Protein AF-A0A7W4BYZ7-F1 (afdb_monomer)

Radius of gyration: 27.26 Å; Cα contacts (8 Å, |Δi|>4): 54; chains: 1; bounding box: 50×21×77 Å

Solvent-accessible surface area (backbone atoms only — not comparable to full-atom values): 5299 Å² total; per-residue (Å²): 130,81,89,49,71,62,42,72,78,75,48,77,95,78,90,80,88,83,58,95,86,51,58,61,48,80,47,78,48,69,54,65,50,98,88,66,53,65,51,74,78,46,77,51,77,46,78,47,94,72,74,76,76,81,81,87,85,87,81,84,84,69,30,72,93,84,72,55,81,61,96,89,104

Foldseek 3Di:
DADDPCCVVPNDDDDDDDDQPAFKDKDWDWHADPVGDIDDIDIDMDTDPNDDDDDDDDDDPDCPPVNHDDPVD

Secondary structure (DSSP, 8-state):
-PPPHHHHHH---------TT--EEEEEE--B-TT--B-PPEEEEEE---PPPPPPP------TTTT---TT-

Structure (mmCIF, N/CA/C/O backbone):
data_AF-A0A7W4BYZ7-F1
#
_entry.id   AF-A0A7W4BYZ7-F1
#
loop_
_atom_site.group_PDB
_atom_site.id
_atom_site.type_symbol
_atom_site.label_atom_id
_atom_site.label_alt_id
_atom_site.label_comp_id
_atom_site.label_asym_id
_atom_site.label_entity_id
_atom_site.label_seq_id
_atom_site.pdbx_PDB_ins_code
_atom_site.Cartn_x
_atom_site.Cartn_y
_atom_site.Cartn_z
_atom_site.occupancy
_atom_site.B_iso_or_equiv
_atom_site.auth_seq_id
_atom_site.auth_comp_id
_atom_site.auth_asym_id
_atom_site.auth_atom_id
_atom_site.pdbx_PDB_model_num
ATOM 1 N N . GLY A 1 1 ? -19.934 5.216 9.498 1.00 75.12 1 GLY A N 1
ATOM 2 C CA . GLY A 1 1 ? -21.111 4.545 10.090 1.00 75.12 1 GLY A CA 1
ATOM 3 C C . GLY A 1 1 ? -20.694 3.864 11.379 1.00 75.12 1 GLY A C 1
ATOM 4 O O . GLY A 1 1 ? -19.516 3.957 11.707 1.00 75.12 1 GLY A O 1
ATOM 5 N N . PRO A 1 2 ? -21.610 3.223 12.121 1.00 89.56 2 PRO A N 1
ATOM 6 C CA . PRO A 1 2 ? -21.211 2.345 13.218 1.00 89.56 2 PRO A CA 1
ATOM 7 C C . PRO A 1 2 ? -20.364 1.185 12.679 1.00 89.56 2 PRO A C 1
ATOM 9 O O . PRO A 1 2 ? -20.551 0.771 11.535 1.00 89.56 2 PRO A O 1
ATOM 12 N N . VAL A 1 3 ? -19.457 0.667 13.504 1.00 92.88 3 VAL A N 1
ATOM 13 C CA . VAL A 1 3 ? -18.745 -0.581 13.206 1.00 92.88 3 VAL A CA 1
ATOM 14 C C . VAL A 1 3 ? -19.764 -1.722 13.193 1.00 92.88 3 VAL A C 1
ATOM 16 O O . VAL A 1 3 ? -20.592 -1.824 14.101 1.00 92.88 3 VAL A O 1
ATOM 19 N N . THR A 1 4 ? -19.745 -2.547 12.148 1.00 94.88 4 THR A N 1
ATOM 20 C CA . THR A 1 4 ? -20.619 -3.721 12.019 1.00 94.88 4 THR A CA 1
ATOM 21 C C . THR A 1 4 ? -19.893 -4.984 12.475 1.00 94.88 4 THR A C 1
ATOM 23 O O . THR A 1 4 ? -18.668 -5.006 12.547 1.00 94.88 4 THR A O 1
ATOM 26 N N . GLN A 1 5 ? -20.641 -6.056 12.755 1.00 95.50 5 GLN A N 1
ATOM 27 C CA . GLN A 1 5 ? -20.029 -7.354 13.063 1.00 95.50 5 GLN A CA 1
ATOM 28 C C . GLN A 1 5 ? -19.183 -7.872 11.891 1.00 95.50 5 GLN A C 1
ATOM 30 O O . GLN A 1 5 ? -18.090 -8.378 12.100 1.00 95.50 5 GLN A O 1
ATOM 35 N N . ASP A 1 6 ? -19.651 -7.663 10.661 1.00 96.75 6 ASP A N 1
ATOM 36 C CA . ASP A 1 6 ? -18.923 -8.041 9.449 1.00 96.75 6 ASP A CA 1
ATOM 37 C C . ASP A 1 6 ? -17.545 -7.361 9.359 1.00 96.75 6 ASP A C 1
ATOM 39 O O . ASP A 1 6 ? -16.557 -8.021 9.060 1.00 96.75 6 ASP A O 1
ATOM 43 N N . MET A 1 7 ? -17.446 -6.078 9.736 1.00 94.75 7 MET A N 1
ATOM 44 C CA . MET A 1 7 ? -16.161 -5.367 9.797 1.00 94.75 7 MET A CA 1
ATOM 45 C C . MET A 1 7 ? -15.205 -5.933 10.855 1.00 94.75 7 MET A C 1
ATOM 47 O O . MET A 1 7 ? -13.992 -5.813 10.709 1.00 94.75 7 MET A O 1
ATOM 51 N N . LEU A 1 8 ? -15.732 -6.505 11.940 1.00 92.62 8 LEU A N 1
ATOM 52 C CA . LEU A 1 8 ? -14.919 -7.121 12.991 1.00 92.62 8 LEU A CA 1
ATOM 53 C C . LEU A 1 8 ? -14.438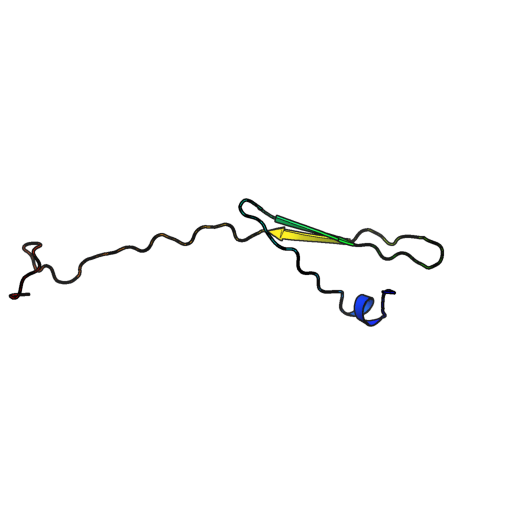 -8.519 12.590 1.00 92.62 8 LEU A C 1
ATOM 55 O O . LEU A 1 8 ? -13.327 -8.897 12.951 1.00 92.62 8 LEU A O 1
ATOM 59 N N . ASP A 1 9 ? -15.265 -9.261 11.853 1.00 94.88 9 ASP A N 1
ATOM 60 C CA . ASP A 1 9 ? -14.970 -10.635 11.445 1.00 94.88 9 ASP A CA 1
ATOM 61 C C . ASP A 1 9 ? -14.082 -10.683 10.189 1.00 94.88 9 ASP A C 1
ATOM 63 O O . ASP A 1 9 ? -13.164 -11.499 10.118 1.00 94.88 9 ASP A O 1
ATOM 67 N N . ASN A 1 10 ? -14.336 -9.799 9.217 1.00 94.38 10 ASN A N 1
ATOM 68 C CA . ASN A 1 10 ? -13.703 -9.808 7.892 1.00 94.38 10 ASN A CA 1
ATOM 69 C C . ASN A 1 10 ? -12.787 -8.601 7.625 1.00 94.38 10 ASN A C 1
ATOM 71 O O . ASN A 1 10 ? -12.070 -8.594 6.628 1.00 94.38 10 ASN A O 1
ATOM 75 N N . GLY A 1 11 ? -12.782 -7.594 8.501 1.00 90.62 11 GLY A N 1
ATOM 76 C CA . GLY A 1 11 ? -12.062 -6.340 8.279 1.00 90.62 11 GLY A CA 1
ATOM 77 C C . GLY A 1 11 ? -12.850 -5.323 7.447 1.00 90.62 11 GLY A C 1
ATOM 78 O O . GLY A 1 11 ? -14.022 -5.509 7.121 1.00 90.62 11 GLY A O 1
ATOM 79 N N . PHE A 1 12 ? -12.210 -4.197 7.139 1.00 92.12 12 PHE A N 1
ATOM 80 C CA . PHE A 1 12 ? -12.784 -3.136 6.315 1.00 92.12 12 PHE A CA 1
ATOM 81 C C . PHE A 1 12 ? -11.740 -2.652 5.314 1.00 92.12 12 PHE A C 1
ATOM 83 O O . PHE A 1 12 ? -10.718 -2.093 5.715 1.00 92.12 12 PHE A O 1
ATOM 90 N N . ASP A 1 13 ? -12.014 -2.861 4.029 1.00 92.38 13 ASP A N 1
ATOM 91 C CA . ASP A 1 13 ? -11.108 -2.455 2.961 1.00 92.38 13 ASP A CA 1
ATOM 92 C C . ASP A 1 13 ? -11.060 -0.930 2.839 1.00 92.38 13 ASP A C 1
ATOM 94 O O . ASP A 1 13 ? -12.085 -0.242 2.781 1.00 92.38 13 ASP A O 1
ATOM 98 N N . VAL A 1 14 ? -9.841 -0.402 2.777 1.00 91.31 14 VAL A N 1
ATOM 99 C CA . VAL A 1 14 ? -9.564 1.016 2.558 1.00 91.31 14 VAL A CA 1
ATOM 100 C C . VAL A 1 14 ? -8.584 1.167 1.407 1.00 91.31 14 VAL A C 1
ATOM 102 O O . VAL A 1 14 ? -7.559 0.494 1.353 1.00 91.31 14 VAL A O 1
ATOM 105 N N . GLU A 1 15 ? -8.883 2.080 0.490 1.00 92.62 15 GLU A N 1
ATOM 106 C CA . GLU A 1 15 ? -7.954 2.458 -0.569 1.00 92.62 15 GLU A CA 1
ATOM 107 C C . GLU A 1 15 ? -7.216 3.733 -0.169 1.00 92.62 15 GLU A C 1
ATOM 109 O O . GLU A 1 15 ? -7.829 4.767 0.113 1.00 92.62 15 GLU A O 1
ATOM 114 N N . VAL A 1 16 ? -5.886 3.661 -0.166 1.00 92.50 16 VAL A N 1
ATOM 115 C CA . VAL A 1 16 ? -5.017 4.811 0.082 1.00 92.50 16 VAL A CA 1
ATOM 116 C C . VAL A 1 16 ? -4.306 5.165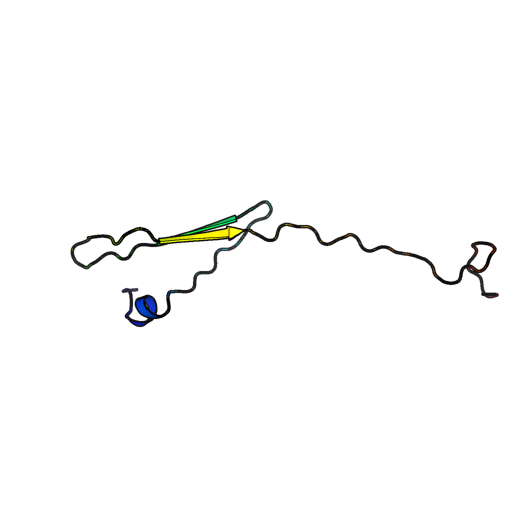 -1.225 1.00 92.50 16 VAL A C 1
ATOM 118 O O . VAL A 1 16 ? -3.524 4.357 -1.728 1.00 92.50 16 VAL A O 1
ATOM 121 N N . PRO A 1 17 ? -4.556 6.348 -1.813 1.00 92.25 17 PRO A N 1
ATOM 122 C CA . PRO A 1 17 ? -3.873 6.750 -3.033 1.00 92.25 17 PRO A CA 1
ATOM 123 C C . PRO A 1 17 ? -2.393 7.032 -2.755 1.00 92.25 17 PRO A C 1
ATOM 125 O O . PRO A 1 17 ? -2.049 7.735 -1.804 1.00 92.25 17 PRO A O 1
ATOM 128 N N . VAL A 1 18 ? -1.521 6.539 -3.633 1.00 92.38 18 VAL A N 1
ATOM 129 C CA . VAL A 1 18 ? -0.080 6.819 -3.599 1.00 92.38 18 VAL A CA 1
ATOM 130 C C . VAL A 1 18 ? 0.260 7.997 -4.513 1.00 92.38 18 VAL A C 1
ATOM 132 O O . VAL A 1 18 ? -0.323 8.162 -5.586 1.00 92.38 18 VAL A O 1
ATOM 135 N N . THR A 1 19 ? 1.206 8.838 -4.098 1.00 90.12 19 THR A N 1
ATOM 136 C CA . THR A 1 19 ? 1.721 9.959 -4.901 1.00 90.12 19 THR A CA 1
ATOM 137 C C . THR A 1 19 ? 3.126 9.656 -5.420 1.00 90.12 19 THR A C 1
ATOM 139 O O . THR A 1 19 ? 3.823 8.782 -4.904 1.00 90.12 19 THR A O 1
ATOM 142 N N . ALA A 1 20 ? 3.565 10.371 -6.461 1.00 88.62 20 ALA A N 1
ATOM 143 C CA . ALA A 1 20 ? 4.915 10.205 -6.995 1.00 88.62 20 ALA A CA 1
ATOM 144 C C . ALA A 1 20 ? 5.968 10.481 -5.906 1.00 88.62 20 ALA A C 1
ATOM 146 O O . ALA A 1 20 ? 5.986 11.559 -5.314 1.00 88.62 20 ALA A O 1
ATOM 147 N N . GLY A 1 21 ? 6.848 9.507 -5.664 1.00 88.62 21 GLY A N 1
ATOM 148 C CA . GLY A 1 21 ? 7.877 9.574 -4.623 1.00 88.62 21 GLY A CA 1
ATOM 149 C C . GLY A 1 21 ? 7.471 8.980 -3.271 1.00 88.62 21 GLY A C 1
ATOM 150 O O . GLY A 1 21 ? 8.328 8.894 -2.396 1.00 88.62 21 GLY A O 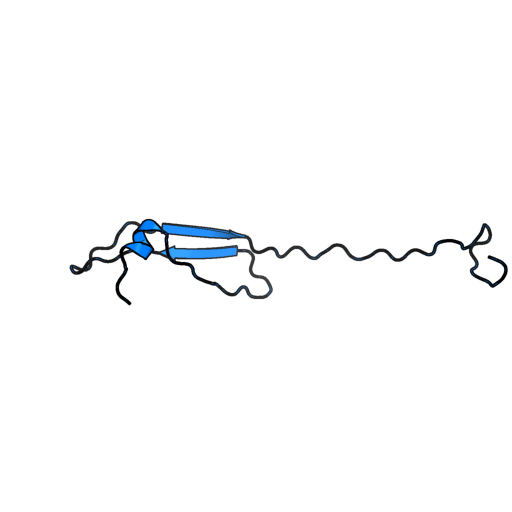1
ATOM 151 N N . ALA A 1 22 ? 6.219 8.543 -3.092 1.00 92.81 22 ALA A N 1
ATOM 152 C CA . ALA A 1 22 ? 5.846 7.731 -1.938 1.00 92.81 22 ALA A CA 1
ATOM 153 C C . ALA A 1 22 ? 6.625 6.404 -1.943 1.00 92.81 22 ALA A C 1
ATOM 155 O O . ALA A 1 22 ? 6.843 5.799 -2.997 1.00 92.81 22 ALA A O 1
ATOM 156 N N . THR A 1 23 ? 7.059 5.971 -0.763 1.00 94.81 23 THR A N 1
ATOM 157 C CA . THR A 1 23 ? 7.782 4.706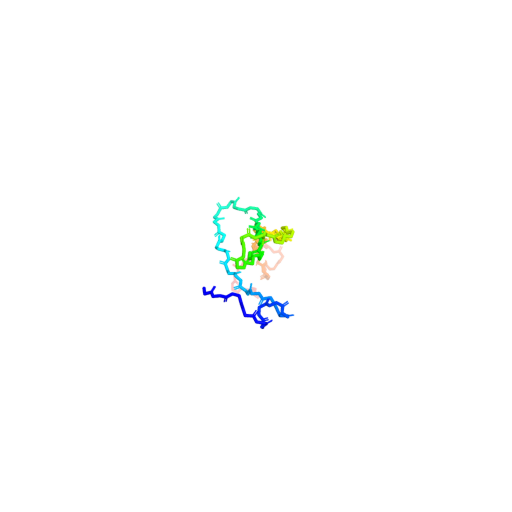 -0.576 1.00 94.81 23 THR A CA 1
ATOM 158 C C . THR A 1 23 ? 6.923 3.650 0.093 1.00 94.81 23 THR A C 1
ATOM 160 O O . THR A 1 23 ? 7.111 2.473 -0.184 1.00 94.81 23 THR A O 1
ATOM 163 N N . ASP A 1 24 ? 5.964 4.069 0.919 1.00 95.44 24 ASP A N 1
ATOM 164 C CA . ASP A 1 24 ? 5.159 3.193 1.762 1.00 95.44 24 ASP A CA 1
ATOM 165 C C . ASP A 1 24 ? 3.751 3.772 1.954 1.00 95.44 24 ASP A C 1
ATOM 167 O O . ASP A 1 24 ? 3.515 4.975 1.782 1.00 95.44 24 ASP A O 1
ATOM 171 N N . VAL A 1 25 ? 2.821 2.898 2.325 1.00 95.56 25 VAL A N 1
ATOM 172 C CA . VAL A 1 25 ? 1.469 3.216 2.781 1.00 95.56 25 VAL A CA 1
ATOM 173 C C . VAL A 1 25 ? 1.331 2.732 4.217 1.00 95.56 25 VAL A C 1
ATOM 175 O O . VAL A 1 25 ? 1.508 1.547 4.485 1.00 95.56 25 VAL A O 1
ATOM 178 N N . ASP A 1 26 ? 0.972 3.649 5.117 1.00 94.69 26 ASP A N 1
ATOM 179 C CA . ASP A 1 26 ? 0.720 3.372 6.531 1.00 94.69 26 ASP A CA 1
ATOM 180 C C . ASP A 1 26 ? -0.756 3.584 6.873 1.00 94.69 26 ASP A C 1
ATOM 182 O O . ASP A 1 26 ? -1.310 4.669 6.670 1.00 94.69 26 ASP A O 1
ATOM 186 N N . VAL A 1 27 ? -1.385 2.568 7.461 1.00 95.06 27 VAL A N 1
ATOM 187 C CA . VAL A 1 27 ? -2.765 2.619 7.949 1.00 95.06 27 VAL A CA 1
ATOM 188 C C . VAL A 1 27 ? -2.787 2.284 9.434 1.00 95.06 27 VAL A C 1
ATOM 190 O O . VAL A 1 27 ? -2.220 1.288 9.877 1.00 95.06 27 VAL A O 1
ATOM 193 N N . THR A 1 28 ? -3.475 3.116 10.219 1.00 95.44 28 THR A N 1
ATOM 194 C CA . THR A 1 28 ? -3.740 2.860 11.641 1.00 95.44 28 THR A CA 1
ATOM 195 C C . THR A 1 28 ? -5.241 2.830 11.900 1.00 95.44 28 THR A C 1
ATOM 197 O O . THR A 1 28 ? -5.988 3.630 11.335 1.00 95.44 28 THR A O 1
ATOM 200 N N . ALA A 1 29 ? -5.692 1.924 12.767 1.00 94.50 29 ALA A N 1
ATOM 201 C CA . ALA A 1 29 ? -7.106 1.779 13.106 1.00 94.50 29 ALA A CA 1
ATOM 202 C C . ALA A 1 29 ? -7.320 1.466 14.594 1.00 94.50 29 ALA A C 1
ATOM 204 O O . ALA A 1 29 ? -6.500 0.806 15.233 1.00 94.50 29 ALA A O 1
ATOM 205 N N . GLN A 1 30 ? -8.449 1.935 15.133 1.00 95.19 30 GLN A N 1
ATOM 206 C CA . GLN A 1 30 ? -8.943 1.646 16.483 1.00 95.19 30 GLN A CA 1
ATOM 207 C C . GLN A 1 30 ? -10.471 1.526 16.455 1.00 95.19 30 GLN A C 1
ATOM 209 O O . GLN A 1 30 ? -11.139 2.220 15.686 1.00 95.19 30 GLN A O 1
ATOM 214 N N . VAL A 1 31 ? -11.024 0.691 17.334 1.00 94.38 31 VAL A N 1
ATOM 215 C CA . VAL A 1 31 ? -12.467 0.614 17.598 1.00 94.38 31 VAL A CA 1
ATOM 216 C C . VAL A 1 31 ? -12.754 1.332 18.910 1.00 94.38 31 VAL A C 1
ATOM 218 O O . VAL A 1 31 ? -12.089 1.073 19.908 1.00 94.38 31 VAL A O 1
ATOM 221 N N . ILE A 1 32 ? -13.735 2.235 18.908 1.00 94.19 32 ILE A N 1
ATOM 222 C CA . ILE A 1 32 ? -14.144 3.005 20.089 1.00 94.19 32 ILE A CA 1
ATOM 223 C C . ILE A 1 32 ? -15.536 2.531 20.505 1.00 94.19 32 ILE A C 1
ATOM 225 O O . ILE A 1 32 ? -16.454 2.509 19.682 1.00 94.19 32 ILE A O 1
ATOM 229 N N . ASP A 1 33 ? -15.690 2.135 21.767 1.00 95.38 33 ASP A N 1
ATOM 230 C CA . ASP A 1 33 ? -16.987 1.727 22.308 1.00 95.38 33 ASP A CA 1
ATOM 231 C C . ASP A 1 33 ? -17.919 2.927 22.587 1.00 95.38 33 ASP A C 1
ATOM 233 O O . ASP A 1 33 ? -17.548 4.094 22.453 1.00 95.38 33 ASP A O 1
ATOM 237 N N . ILE A 1 34 ? -19.161 2.654 23.001 1.00 94.38 34 ILE A N 1
ATOM 238 C CA . ILE A 1 34 ? -20.145 3.710 23.297 1.00 94.38 34 ILE A CA 1
ATOM 239 C C . ILE A 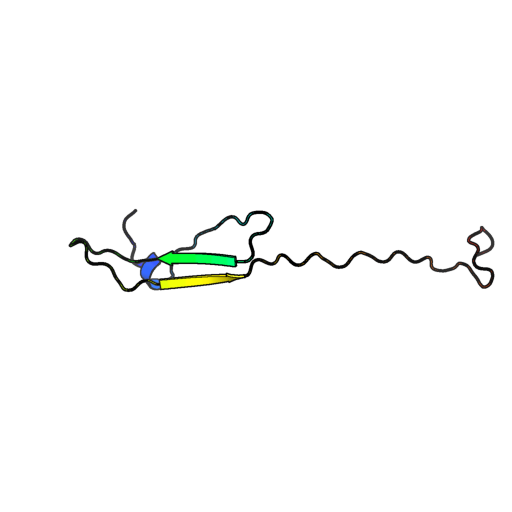1 34 ? -19.773 4.575 24.515 1.00 94.38 34 ILE A C 1
ATOM 241 O O . ILE A 1 34 ? -20.277 5.688 24.654 1.00 94.38 34 ILE A O 1
ATOM 245 N N . ALA A 1 35 ? -18.908 4.071 25.398 1.00 96.75 35 ALA A N 1
ATOM 246 C CA . ALA A 1 35 ? -18.381 4.799 26.547 1.00 96.75 35 ALA A CA 1
ATOM 247 C C . ALA A 1 35 ? -17.117 5.611 26.197 1.00 96.75 35 ALA A C 1
ATOM 249 O O . ALA A 1 35 ? -16.636 6.370 27.037 1.00 96.75 35 ALA A O 1
ATOM 250 N N . GLY A 1 36 ? -16.611 5.500 24.964 1.00 96.12 36 GLY A N 1
ATOM 251 C CA . GLY A 1 36 ? -15.436 6.211 24.473 1.00 96.12 36 GLY A CA 1
ATOM 252 C C . GLY A 1 36 ? -14.106 5.496 24.718 1.00 96.12 36 GLY A C 1
ATOM 253 O O . GLY A 1 36 ? -13.059 6.117 24.541 1.00 96.12 36 GLY A O 1
ATOM 254 N N . ASN A 1 37 ? -14.106 4.222 25.119 1.00 97.12 37 ASN A N 1
ATOM 255 C CA . ASN A 1 37 ? -12.870 3.472 25.340 1.00 97.12 37 ASN A CA 1
ATOM 256 C C . ASN A 1 37 ? -12.326 2.938 24.004 1.00 97.12 37 ASN A C 1
ATOM 258 O O . ASN A 1 37 ? -13.058 2.232 23.301 1.00 97.12 37 ASN A O 1
ATOM 262 N N . PRO A 1 38 ? -11.066 3.238 23.640 1.00 97.06 38 PRO A N 1
ATOM 263 C CA . PRO A 1 38 ? -10.458 2.702 22.432 1.00 97.06 38 PRO A CA 1
ATOM 264 C C . PRO A 1 38 ? -9.893 1.291 22.644 1.00 97.06 38 PRO A C 1
ATOM 266 O O . PRO A 1 38 ? -9.411 0.942 23.725 1.00 97.06 38 PRO A O 1
ATOM 269 N N . SER A 1 39 ? -9.894 0.492 21.580 1.00 95.62 39 SER A N 1
ATOM 270 C CA . SER A 1 39 ? -9.089 -0.725 21.474 1.00 95.62 39 SER A CA 1
ATOM 271 C C . SER A 1 39 ? -7.590 -0.406 21.416 1.00 95.62 39 SER A C 1
ATOM 273 O O . SER A 1 39 ? -7.177 0.747 21.312 1.00 95.62 39 SER A O 1
ATOM 275 N N . ALA A 1 40 ? -6.750 -1.444 21.395 1.00 96.94 40 ALA A N 1
ATOM 276 C CA . ALA A 1 40 ? -5.379 -1.273 20.925 1.00 96.94 40 ALA A CA 1
ATOM 277 C C . ALA A 1 40 ? -5.365 -0.769 19.469 1.00 96.94 40 ALA A C 1
ATOM 279 O O . ALA A 1 40 ? -6.277 -1.073 18.692 1.00 96.94 40 ALA A O 1
ATOM 280 N N . THR A 1 41 ? -4.321 -0.023 19.109 1.00 96.88 41 THR A N 1
ATOM 281 C CA . THR A 1 41 ? -4.079 0.396 17.726 1.00 96.88 41 THR A CA 1
ATOM 282 C C . THR A 1 41 ? -3.624 -0.794 16.893 1.00 96.88 41 THR A C 1
ATOM 284 O O . THR A 1 41 ? -2.645 -1.454 17.240 1.00 96.88 41 THR A O 1
ATOM 287 N N . ALA A 1 42 ? -4.309 -1.031 15.778 1.00 93.62 42 ALA A N 1
ATOM 288 C CA . ALA A 1 42 ? -3.827 -1.889 14.705 1.00 93.62 42 ALA A CA 1
ATOM 289 C C . ALA A 1 42 ? -3.077 -1.047 13.667 1.00 93.62 42 ALA A C 1
ATOM 291 O O . ALA A 1 42 ? -3.462 0.093 13.395 1.00 93.62 42 ALA A O 1
ATOM 292 N N . THR A 1 43 ? -2.022 -1.620 13.099 1.00 95.06 43 THR A N 1
ATOM 293 C CA . THR A 1 43 ? -1.175 -1.015 12.064 1.00 95.06 43 THR A CA 1
ATOM 294 C C . THR A 1 43 ? -1.044 -1.969 10.891 1.00 95.06 43 THR A C 1
ATOM 296 O O . THR A 1 43 ? -0.765 -3.148 11.106 1.00 95.06 43 THR A O 1
ATOM 299 N N . ASP A 1 44 ? -1.176 -1.437 9.683 1.00 94.00 44 ASP A N 1
ATOM 300 C CA . ASP A 1 44 ? -0.800 -2.094 8.435 1.00 94.00 44 ASP A CA 1
ATOM 301 C C . ASP A 1 44 ? 0.148 -1.167 7.670 1.00 94.00 44 ASP A C 1
ATOM 303 O O . ASP A 1 44 ? -0.116 0.030 7.541 1.00 94.00 44 ASP A O 1
ATOM 307 N N . ASN A 1 45 ? 1.276 -1.716 7.233 1.00 94.88 45 ASN A N 1
ATOM 308 C CA . ASN A 1 45 ? 2.300 -1.012 6.474 1.00 94.88 45 ASN A CA 1
ATOM 309 C C . ASN A 1 45 ? 2.633 -1.854 5.247 1.00 94.88 45 ASN A C 1
ATOM 311 O O . ASN A 1 45 ? 2.944 -3.041 5.375 1.00 94.88 45 ASN A O 1
ATOM 315 N N . GLN A 1 46 ? 2.574 -1.230 4.075 1.00 94.88 46 GLN A N 1
ATOM 316 C CA . GLN A 1 46 ? 2.907 -1.873 2.810 1.00 94.88 46 GLN A CA 1
ATOM 317 C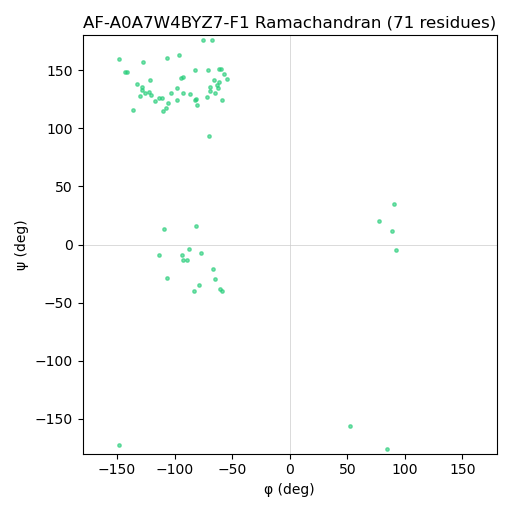 C . GLN A 1 46 ? 3.831 -0.978 1.982 1.00 94.88 46 GLN A C 1
ATOM 319 O O . GLN A 1 46 ? 3.587 0.229 1.897 1.00 94.88 46 GLN A O 1
ATOM 324 N N . PRO A 1 47 ? 4.859 -1.545 1.327 1.00 95.00 47 PRO A N 1
ATOM 325 C CA . PRO A 1 47 ? 5.709 -0.785 0.428 1.00 95.00 47 PRO A CA 1
ATOM 326 C C . PRO A 1 47 ? 4.952 -0.418 -0.852 1.00 95.00 47 PRO A C 1
ATOM 328 O O . PRO A 1 47 ? 4.099 -1.160 -1.343 1.00 95.00 47 PRO A O 1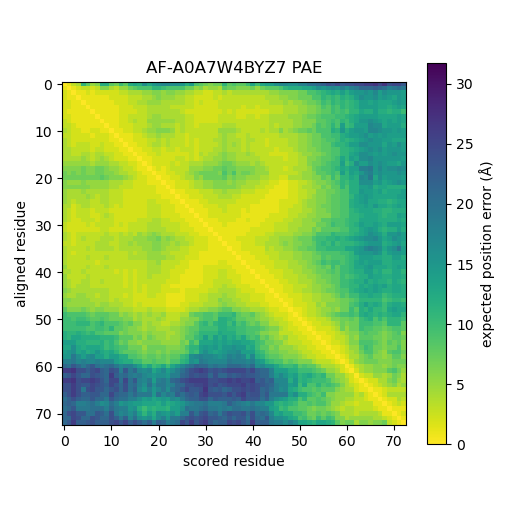
ATOM 331 N N . VAL A 1 48 ? 5.317 0.715 -1.439 1.00 94.19 48 VAL A N 1
ATOM 332 C CA . VAL A 1 48 ? 4.885 1.116 -2.777 1.00 94.19 48 VAL A CA 1
ATOM 333 C C . VAL A 1 48 ? 5.847 0.521 -3.796 1.00 94.19 48 VAL A C 1
ATOM 335 O O . VAL A 1 48 ? 7.060 0.713 -3.692 1.00 94.19 48 VAL A O 1
ATOM 338 N N . ASP A 1 49 ? 5.315 -0.152 -4.818 1.00 91.31 49 ASP A N 1
ATOM 339 C CA . ASP A 1 49 ? 6.118 -0.540 -5.977 1.00 91.31 49 ASP A CA 1
ATOM 340 C C . ASP A 1 49 ? 6.484 0.710 -6.788 1.00 91.31 49 ASP A C 1
ATOM 342 O O . ASP A 1 49 ? 5.718 1.219 -7.609 1.00 91.31 49 ASP A O 1
ATOM 346 N N . ASN A 1 50 ? 7.658 1.249 -6.479 1.00 89.88 50 ASN A N 1
ATOM 347 C CA . ASN A 1 50 ? 8.225 2.443 -7.089 1.00 89.88 50 ASN A CA 1
ATOM 348 C C . ASN A 1 50 ? 9.426 2.118 -7.991 1.00 89.88 50 ASN A C 1
ATOM 350 O O . ASN A 1 50 ? 10.162 3.024 -8.398 1.00 89.88 50 ASN A O 1
ATOM 354 N N . VAL A 1 51 ? 9.633 0.839 -8.320 1.00 89.38 51 VAL A N 1
ATOM 355 C CA . VAL A 1 51 ? 10.733 0.409 -9.179 1.00 89.38 51 VAL A CA 1
ATOM 356 C C . VAL A 1 51 ? 10.348 0.642 -10.635 1.00 89.38 51 VAL A C 1
ATOM 358 O O . VAL A 1 51 ? 9.380 0.089 -11.152 1.00 89.38 51 VAL A O 1
ATOM 361 N N . ALA A 1 52 ? 11.133 1.465 -11.329 1.00 87.88 52 ALA A N 1
ATOM 362 C CA . ALA A 1 52 ? 10.958 1.641 -12.763 1.00 87.88 52 ALA A CA 1
ATOM 363 C C . ALA A 1 52 ? 11.191 0.309 -13.492 1.00 87.88 52 ALA A C 1
ATOM 365 O O . ALA A 1 52 ? 12.181 -0.384 -13.242 1.00 87.88 52 ALA A O 1
ATOM 366 N N . ALA A 1 53 ? 10.303 -0.023 -14.431 1.00 90.88 53 ALA A N 1
ATOM 367 C CA . ALA A 1 53 ? 10.506 -1.167 -15.308 1.00 90.88 53 ALA A CA 1
ATOM 368 C C . ALA A 1 53 ? 11.842 -1.031 -16.074 1.00 90.88 53 ALA A C 1
ATOM 370 O O . ALA A 1 53 ? 12.238 0.091 -16.416 1.00 90.88 53 ALA A O 1
ATOM 371 N N . PRO A 1 54 ? 12.539 -2.144 -16.376 1.00 94.50 54 PRO A N 1
ATOM 372 C CA . PRO A 1 54 ? 13.743 -2.102 -17.194 1.00 94.50 54 PRO A CA 1
ATOM 373 C C . PRO A 1 54 ? 13.492 -1.407 -18.534 1.00 94.50 54 PRO A C 1
ATOM 375 O O . PRO A 1 54 ? 12.444 -1.590 -19.156 1.00 94.50 54 PRO A O 1
ATOM 378 N N . ALA A 1 55 ? 14.473 -0.633 -18.999 1.00 94.94 55 ALA A N 1
ATOM 379 C CA . ALA A 1 55 ? 14.405 -0.041 -20.327 1.00 94.94 55 ALA A CA 1
ATOM 380 C C . ALA A 1 55 ? 14.395 -1.152 -21.396 1.00 94.94 55 ALA A C 1
ATOM 382 O O . ALA A 1 55 ? 15.174 -2.104 -21.284 1.00 94.94 55 ALA A O 1
ATOM 383 N N . PRO A 1 56 ? 13.554 -1.051 -22.440 1.00 93.75 56 PRO A N 1
ATOM 384 C CA . PRO A 1 56 ? 13.573 -2.017 -23.526 1.00 93.75 56 PRO A CA 1
ATOM 385 C C . PRO A 1 56 ? 14.897 -1.927 -24.292 1.00 93.75 56 PRO A C 1
ATOM 387 O O . PRO A 1 56 ?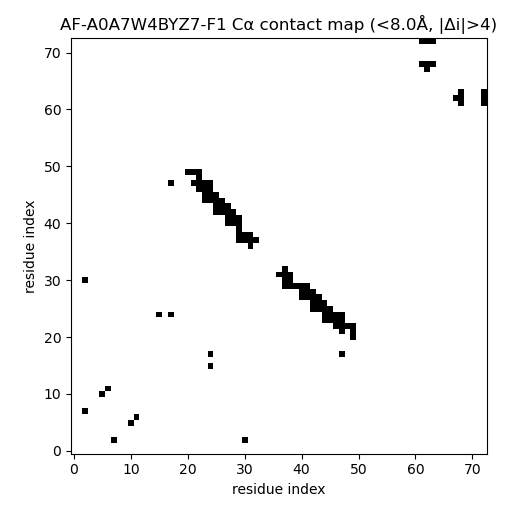 15.420 -0.837 -24.532 1.00 93.75 56 PRO A O 1
ATOM 390 N N . THR A 1 57 ? 15.423 -3.073 -24.716 1.00 92.62 57 THR A N 1
ATOM 391 C CA . THR A 1 57 ? 16.559 -3.142 -25.637 1.00 92.62 57 THR A CA 1
ATOM 392 C C . THR A 1 57 ? 16.048 -3.238 -27.065 1.00 92.62 57 THR A C 1
ATOM 394 O O . THR A 1 57 ? 15.199 -4.076 -27.367 1.00 92.62 57 THR A O 1
ATOM 397 N N . VAL A 1 58 ? 16.579 -2.395 -27.948 1.00 89.69 58 VAL A N 1
ATOM 398 C CA . VAL A 1 58 ? 16.351 -2.507 -29.389 1.00 89.69 58 VAL A CA 1
ATOM 399 C C . VAL A 1 58 ? 17.624 -3.050 -30.008 1.00 89.69 58 VAL A C 1
ATOM 401 O O . VAL A 1 58 ? 18.686 -2.444 -29.884 1.00 89.69 58 VAL A O 1
ATOM 404 N N . GLU A 1 59 ? 17.499 -4.186 -30.677 1.00 85.12 59 GLU A N 1
ATOM 405 C CA . GLU A 1 59 ? 18.554 -4.757 -31.493 1.00 85.12 59 GLU A CA 1
ATOM 406 C C . GLU A 1 59 ? 18.024 -5.054 -32.885 1.00 85.12 59 GLU A C 1
ATOM 408 O O . GLU A 1 59 ? 16.827 -5.204 -33.133 1.00 85.12 59 GLU A O 1
ATOM 413 N N . PHE A 1 60 ? 18.961 -5.118 -33.803 1.00 80.25 60 PHE A N 1
ATOM 414 C CA . PHE A 1 60 ? 18.713 -5.347 -35.199 1.00 80.25 60 PHE A CA 1
ATOM 415 C C . PHE A 1 60 ? 19.170 -6.767 -35.530 1.00 80.25 60 PHE A C 1
ATOM 417 O O . PHE A 1 60 ? 20.348 -7.086 -35.391 1.00 80.25 60 PHE A O 1
ATOM 424 N N . SER A 1 61 ? 18.240 -7.621 -35.953 1.00 79.81 61 SER A N 1
ATOM 425 C CA . SER A 1 61 ? 18.538 -8.991 -36.386 1.00 79.81 61 SER A CA 1
ATOM 426 C C . SER A 1 61 ? 18.635 -9.055 -37.908 1.00 79.81 61 SER A C 1
ATOM 428 O O . SER A 1 61 ? 17.754 -8.524 -38.575 1.00 79.81 61 SER A O 1
ATOM 430 N N . GLY A 1 62 ? 19.661 -9.725 -38.444 1.00 77.56 62 GLY A N 1
ATOM 431 C CA . GLY A 1 62 ? 19.789 -9.974 -39.889 1.00 77.56 62 GLY A CA 1
ATOM 432 C C . GLY A 1 62 ? 20.550 -8.909 -40.690 1.00 77.56 62 GLY A C 1
ATOM 433 O O . GLY A 1 62 ? 20.176 -8.643 -41.819 1.00 77.56 62 GLY A O 1
ATOM 434 N N . MET A 1 63 ? 21.589 -8.282 -40.122 1.00 79.81 63 MET A N 1
ATOM 435 C CA . MET A 1 63 ? 22.494 -7.366 -40.852 1.00 79.81 63 MET A CA 1
ATOM 436 C C . MET A 1 63 ? 23.596 -8.087 -41.662 1.00 79.81 63 MET A C 1
ATOM 438 O O . MET A 1 63 ? 24.642 -7.493 -41.930 1.00 79.81 63 MET A O 1
ATOM 442 N N . GLY A 1 64 ? 23.458 -9.391 -41.912 1.00 75.94 64 GLY A N 1
ATOM 443 C CA . GLY A 1 64 ? 24.543 -10.194 -42.474 1.00 75.94 64 GLY A CA 1
ATOM 444 C C . GLY A 1 64 ? 25.871 -10.083 -41.712 1.00 75.94 64 GLY A C 1
ATOM 445 O O . GLY A 1 64 ? 25.925 -9.781 -40.517 1.00 75.94 64 GLY A O 1
ATOM 446 N N . THR A 1 65 ? 26.980 -10.359 -42.403 1.00 84.69 65 THR A N 1
ATOM 447 C CA . THR A 1 65 ? 28.344 -10.238 -41.845 1.00 84.69 65 THR A CA 1
ATOM 448 C C . THR A 1 65 ? 28.972 -8.860 -42.038 1.00 84.69 65 THR A C 1
ATOM 450 O O . THR A 1 65 ? 30.022 -8.590 -41.455 1.00 84.69 65 THR A O 1
ATOM 453 N N . ASP A 1 66 ? 28.391 -8.018 -42.893 1.00 86.50 66 ASP A N 1
ATOM 454 C CA . ASP A 1 66 ? 28.926 -6.695 -43.228 1.00 86.50 66 ASP A CA 1
ATOM 455 C C . ASP A 1 66 ? 28.340 -5.570 -42.356 1.00 86.50 66 ASP A C 1
ATOM 457 O O . ASP A 1 66 ? 28.870 -4.456 -42.352 1.00 86.50 66 ASP A O 1
ATOM 461 N N . GLY A 1 67 ? 27.308 -5.877 -41.561 1.00 83.62 67 GLY A N 1
ATOM 462 C CA . GLY A 1 67 ? 26.696 -4.939 -40.629 1.00 83.62 67 GLY A CA 1
ATOM 463 C C . GLY A 1 67 ? 25.766 -3.930 -41.303 1.00 83.62 67 GLY A C 1
ATOM 464 O O . GLY A 1 67 ? 25.517 -2.869 -40.724 1.00 83.62 67 GLY A O 1
ATOM 465 N N . VAL A 1 68 ? 25.268 -4.216 -42.512 1.00 86.62 68 VAL A N 1
ATOM 466 C CA . VAL A 1 68 ? 24.388 -3.326 -43.281 1.00 86.62 68 VAL A CA 1
ATOM 467 C C . VAL A 1 68 ? 23.055 -4.012 -43.569 1.00 86.62 68 VAL A C 1
ATOM 469 O O . VAL A 1 68 ? 23.009 -5.090 -44.140 1.00 86.62 68 VAL A O 1
ATOM 472 N N . PHE A 1 69 ? 21.939 -3.347 -43.256 1.00 85.44 69 PHE A N 1
ATOM 473 C CA . PHE A 1 69 ? 20.637 -3.768 -43.783 1.00 85.44 69 PHE A CA 1
ATOM 474 C C . PHE A 1 69 ? 20.415 -3.234 -45.187 1.00 85.44 69 PHE A C 1
ATOM 476 O O . PHE A 1 69 ? 20.426 -2.019 -45.408 1.00 85.44 69 PHE A O 1
ATOM 483 N N . ASN A 1 70 ? 20.142 -4.135 -46.119 1.00 84.25 70 ASN A N 1
ATOM 484 C CA . ASN A 1 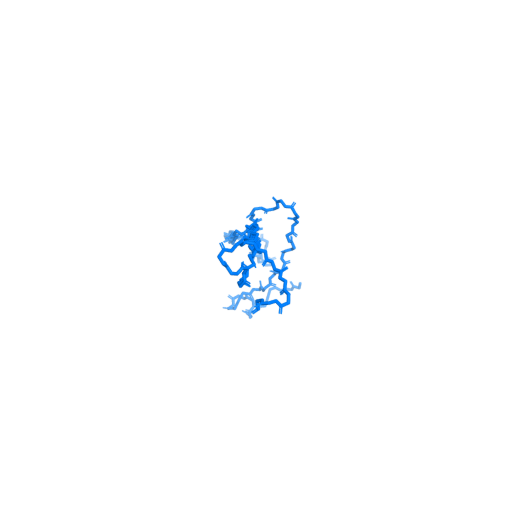70 ? 19.793 -3.815 -47.494 1.00 84.25 70 ASN A CA 1
ATOM 485 C C . ASN A 1 70 ? 18.818 -4.878 -48.042 1.00 84.25 70 ASN A C 1
ATOM 487 O O . ASN A 1 70 ? 18.292 -5.686 -47.286 1.00 84.25 70 ASN A O 1
ATOM 491 N N . SER A 1 71 ? 18.518 -4.829 -49.339 1.00 85.00 71 SER A N 1
ATOM 492 C CA . SER A 1 71 ? 17.602 -5.770 -50.000 1.00 85.00 71 SER A CA 1
ATOM 493 C C . SER A 1 71 ? 18.192 -7.154 -50.285 1.00 85.00 71 SER A C 1
ATOM 495 O O . SER A 1 71 ? 17.468 -8.008 -50.793 1.00 85.00 71 SER A O 1
ATOM 497 N N . ASP A 1 72 ? 19.492 -7.332 -50.061 1.00 79.44 72 ASP A N 1
ATOM 498 C CA . ASP A 1 72 ? 20.216 -8.572 -50.340 1.00 79.44 72 ASP A CA 1
ATOM 499 C C . ASP A 1 72 ? 20.262 -9.501 -49.107 1.00 79.44 72 ASP A C 1
ATOM 501 O O . ASP A 1 72 ? 20.579 -10.683 -49.259 1.00 79.44 72 ASP A O 1
ATOM 505 N N . GLU A 1 73 ? 19.909 -8.977 -47.925 1.00 77.56 73 GLU A N 1
ATOM 506 C CA . GLU A 1 73 ? 19.625 -9.717 -46.682 1.00 77.56 73 GLU A CA 1
ATOM 507 C C . GLU A 1 73 ? 18.186 -10.263 -46.647 1.00 77.56 73 GLU A C 1
ATOM 509 O O . GLU A 1 73 ? 18.005 -11.438 -46.243 1.00 77.56 73 GLU A O 1
#

Mean predicted aligned error: 7.71 Å

pLDDT: mean 90.98, std 5.64, range [75.12, 97.12]

Sequence (73 aa):
GPVTQDMLDNGFDVEVPVTAGATDVDVTAQVIDIAGNPSATATDNQPVDNVAAPAPTVEFSGMGTDGVFNSDE

Nearest PDB structures (foldseek):
  6fhm-assembly1_B  TM=5.119E-01  e=3.472E+00  Escherichia coli K-12
  5bjs-assembly1_B  TM=3.511E-01  e=5.875E+00  Thermochaetoides thermophila